Protein AF-A0A519P7L5-F1 (afdb_monomer_lite)

Sequence (164 aa):
YRPPYDWDAMLAALVARGDTVEGRKWRRRLVREIDGAEGLVSVQPGESGRVSVCVETTELKALPGVLARVRRVFDLSADPEAIARDLSADPLLKPLLAARPGIRLPGDWIDEGAEPPNDRLEDDRLSTRAEGWRPWRAYGALHLAVAGIAAADVMERDDAKNAA

Secondary structure (DSSP, 8-state):
-PSP--HHHHHHHHHHTT-EEETTEEEEEE-HHHHSS-EEEEEEE-STT-EEEEEEES-GGGHHHHHHHHHHHTTTT--HHHHHHHHTTSTTHHHHHHH-TT---------BTBPPP----SSHHHHHHHHTTTT-HHHHHHHHHHTT--HHHHHHHHHHHH--

Radius of gyration: 17.94 Å; chains: 1; bounding box: 47×29×46 Å

Foldseek 3Di:
DADDADQVQLVVVCVVVVFDDDPQKTKDFDDCVFQVWTWMWIWGDDPVLDIDIDTGTPDVVSVVLVVVLVCQQRVSVDDLVVLQVQCCVDVVCNVLCVVCSNDDDRGDNHDDPDDGPPPDDPDPVLNVVLVSSPPCSVVSVVSCVVVVNDPVNVVVVVVVVVVD

pLDDT: mean 87.06, std 14.7, range [47.47, 98.62]

Structure (mmCIF, N/CA/C/O backbone):
data_AF-A0A519P7L5-F1
#
_entry.id   AF-A0A519P7L5-F1
#
loop_
_atom_site.group_PDB
_atom_site.id
_atom_site.type_symbol
_atom_site.label_atom_id
_atom_site.label_alt_id
_atom_site.label_comp_id
_atom_site.label_asym_id
_atom_site.label_entity_id
_atom_site.label_seq_id
_atom_site.pdbx_PDB_ins_code
_atom_site.Cartn_x
_atom_site.Cartn_y
_atom_site.Cartn_z
_atom_site.occupancy
_atom_site.B_iso_or_equiv
_atom_site.auth_seq_id
_atom_site.auth_comp_id
_atom_site.auth_asym_id
_atom_site.auth_atom_id
_atom_site.pdbx_PDB_model_num
ATOM 1 N N . TYR A 1 1 ? -3.404 10.026 -2.753 1.00 95.75 1 TYR A N 1
ATOM 2 C CA . TYR A 1 1 ? -2.222 9.349 -3.320 1.00 95.75 1 TYR A CA 1
ATOM 3 C C . TYR A 1 1 ? -1.947 9.930 -4.698 1.00 95.75 1 TYR A C 1
ATOM 5 O O . TYR A 1 1 ? -2.837 10.547 -5.274 1.00 95.75 1 TYR A O 1
ATOM 13 N N . ARG A 1 2 ? -0.740 9.750 -5.238 1.00 96.38 2 ARG A N 1
ATOM 14 C CA . ARG A 1 2 ? -0.412 10.143 -6.619 1.00 96.38 2 ARG A CA 1
ATOM 15 C C . ARG A 1 2 ? -0.795 9.009 -7.575 1.00 96.38 2 ARG A C 1
ATOM 17 O O . ARG A 1 2 ? -0.319 7.904 -7.335 1.00 96.38 2 ARG A O 1
ATOM 24 N N . PRO A 1 3 ? -1.664 9.207 -8.580 1.00 95.19 3 PRO A N 1
ATOM 25 C CA . PRO A 1 3 ? -1.855 8.219 -9.641 1.00 95.19 3 PRO A CA 1
ATOM 26 C C . PRO A 1 3 ? -0.552 8.001 -10.441 1.00 95.19 3 PRO A C 1
ATOM 28 O O . PRO A 1 3 ? 0.270 8.913 -10.477 1.00 95.19 3 PRO A O 1
ATOM 31 N N . PRO A 1 4 ? -0.368 6.846 -11.107 1.00 96.25 4 PRO A N 1
ATOM 32 C CA . PRO A 1 4 ? -1.245 5.674 -11.094 1.00 96.25 4 PRO A CA 1
ATOM 33 C C . PRO A 1 4 ? -1.180 4.894 -9.766 1.00 96.25 4 PRO A C 1
ATOM 35 O O . PRO A 1 4 ? -0.229 5.005 -8.990 1.00 96.25 4 PRO A O 1
ATOM 38 N N . TYR A 1 5 ? -2.231 4.117 -9.492 1.00 97.62 5 TYR A N 1
ATOM 39 C CA . TYR A 1 5 ? -2.328 3.245 -8.318 1.00 97.62 5 TYR A CA 1
ATOM 40 C C . TYR A 1 5 ? -3.059 1.955 -8.700 1.00 97.62 5 TYR A C 1
ATOM 42 O O . TYR A 1 5 ? -4.212 1.992 -9.133 1.00 97.62 5 TYR A O 1
ATOM 50 N N . ASP A 1 6 ? -2.386 0.826 -8.529 1.00 97.06 6 ASP A N 1
ATOM 51 C CA . ASP A 1 6 ? -2.871 -0.513 -8.840 1.00 97.06 6 ASP A CA 1
ATOM 52 C C . ASP A 1 6 ? -3.609 -1.090 -7.628 1.00 97.06 6 ASP A C 1
ATOM 54 O O . ASP A 1 6 ? -3.063 -1.803 -6.784 1.00 97.06 6 ASP A O 1
ATOM 58 N N . TRP A 1 7 ? -4.873 -0.689 -7.505 1.00 97.12 7 TRP A N 1
ATOM 59 C CA . TRP A 1 7 ? -5.726 -1.082 -6.387 1.00 97.12 7 TRP A CA 1
ATOM 60 C C . TRP A 1 7 ? -5.989 -2.584 -6.339 1.00 97.12 7 TRP A C 1
ATOM 62 O O . TRP A 1 7 ? -6.114 -3.128 -5.246 1.00 97.12 7 TRP A O 1
ATOM 72 N N . ASP A 1 8 ? -6.079 -3.243 -7.492 1.00 96.31 8 ASP A N 1
ATOM 73 C CA . ASP A 1 8 ? -6.346 -4.678 -7.542 1.00 96.31 8 ASP A CA 1
ATOM 74 C C . ASP A 1 8 ? -5.134 -5.465 -7.036 1.00 96.31 8 ASP A C 1
ATOM 76 O O . ASP A 1 8 ? -5.304 -6.371 -6.222 1.00 96.31 8 ASP A O 1
ATOM 80 N N . ALA A 1 9 ? -3.910 -5.063 -7.408 1.00 96.19 9 ALA A N 1
ATOM 81 C CA . ALA A 1 9 ? -2.693 -5.651 -6.847 1.00 96.19 9 ALA A CA 1
ATOM 82 C C . ALA A 1 9 ? -2.576 -5.422 -5.331 1.00 96.19 9 ALA A C 1
ATOM 84 O O . ALA A 1 9 ? -2.291 -6.364 -4.594 1.00 96.19 9 ALA A O 1
ATOM 85 N N . MET A 1 10 ? -2.838 -4.197 -4.855 1.00 97.69 10 MET A N 1
ATOM 86 C CA . MET A 1 10 ? -2.809 -3.886 -3.421 1.00 97.69 10 MET A CA 1
ATOM 87 C C . MET A 1 10 ? -3.809 -4.751 -2.645 1.00 97.69 10 MET A C 1
ATOM 89 O O . MET A 1 10 ? -3.436 -5.424 -1.690 1.00 97.69 10 MET A O 1
ATOM 93 N N . LEU A 1 11 ? -5.077 -4.784 -3.065 1.00 97.62 11 LEU A N 1
ATOM 94 C CA . LEU A 1 11 ? -6.106 -5.562 -2.373 1.00 97.62 11 LEU A CA 1
ATOM 95 C C . LEU A 1 11 ? -5.825 -7.069 -2.427 1.00 97.62 11 LEU A C 1
ATOM 97 O O . LEU A 1 11 ? -6.020 -7.744 -1.419 1.00 97.62 11 LEU A O 1
ATOM 101 N N . ALA A 1 12 ? -5.324 -7.591 -3.552 1.00 95.81 12 ALA A N 1
ATOM 102 C CA . ALA A 1 12 ? -4.929 -8.994 -3.664 1.00 95.81 12 ALA A CA 1
ATOM 103 C C . ALA A 1 12 ? -3.800 -9.353 -2.684 1.00 95.81 12 ALA A C 1
ATOM 105 O O . ALA A 1 12 ? -3.863 -10.395 -2.033 1.00 95.81 12 ALA A O 1
ATOM 106 N N . ALA A 1 13 ? -2.804 -8.478 -2.526 1.00 94.81 13 ALA A N 1
ATOM 107 C CA . ALA A 1 13 ? -1.721 -8.689 -1.572 1.00 94.81 13 ALA A CA 1
ATOM 108 C C . ALA A 1 13 ? -2.207 -8.628 -0.112 1.00 94.81 13 ALA A C 1
ATOM 110 O O . ALA A 1 13 ? -1.801 -9.452 0.706 1.00 94.81 13 ALA A O 1
ATOM 111 N N . LEU A 1 14 ? -3.127 -7.711 0.213 1.00 96.19 14 LEU A N 1
ATOM 112 C CA . LEU A 1 14 ? -3.750 -7.641 1.541 1.00 96.19 14 LEU A CA 1
ATOM 113 C C . LEU A 1 14 ? -4.563 -8.913 1.847 1.00 96.19 14 LEU A C 1
ATOM 115 O O . LEU A 1 14 ? -4.443 -9.466 2.939 1.00 96.19 14 LEU A O 1
ATOM 119 N N . VAL A 1 15 ? -5.323 -9.434 0.875 1.00 96.81 15 VAL A N 1
ATOM 120 C CA . VAL A 1 15 ? -6.029 -10.724 1.005 1.00 96.81 15 VAL A CA 1
ATOM 121 C C . VAL A 1 15 ? -5.045 -11.871 1.232 1.00 96.81 15 VAL A C 1
ATOM 123 O O . VAL A 1 15 ? -5.258 -12.682 2.129 1.00 96.81 15 VAL A O 1
ATOM 126 N N . ALA A 1 16 ? -3.951 -11.929 0.467 1.00 93.94 16 ALA A N 1
ATOM 127 C CA . ALA A 1 16 ? -2.923 -12.958 0.628 1.00 93.94 16 ALA A CA 1
ATOM 128 C C . ALA A 1 16 ? -2.242 -12.909 2.010 1.00 93.94 16 ALA A C 1
ATOM 130 O O . ALA A 1 16 ? -1.861 -13.949 2.540 1.00 93.94 16 ALA A O 1
ATOM 131 N N . ARG A 1 17 ? -2.146 -11.719 2.622 1.00 92.38 17 ARG A N 1
ATOM 132 C CA . ARG A 1 17 ? -1.668 -11.519 4.001 1.00 92.38 17 ARG A CA 1
ATOM 133 C C . ARG A 1 17 ? -2.693 -11.925 5.075 1.00 92.38 17 ARG A C 1
ATOM 135 O O . ARG A 1 17 ? -2.349 -11.987 6.251 1.00 92.38 17 ARG A O 1
ATOM 142 N N . GLY A 1 18 ? -3.939 -12.212 4.692 1.00 94.06 18 GLY A N 1
ATOM 143 C CA . GLY A 1 18 ? -5.026 -12.589 5.601 1.00 94.06 18 GLY A CA 1
ATOM 144 C C . GLY A 1 18 ? -5.907 -11.425 6.061 1.00 94.06 18 GLY A C 1
ATOM 145 O O . GLY A 1 18 ? -6.710 -11.594 6.980 1.00 94.06 18 GLY A O 1
ATOM 146 N N . ASP A 1 19 ? -5.788 -10.246 5.444 1.00 95.19 19 ASP A N 1
ATOM 147 C CA . ASP A 1 19 ? -6.684 -9.132 5.746 1.00 95.19 19 ASP A CA 1
ATOM 148 C C . ASP A 1 19 ? -8.106 -9.375 5.206 1.00 95.19 19 ASP A C 1
ATOM 150 O O . ASP A 1 19 ? -8.326 -10.032 4.187 1.00 95.19 19 ASP A O 1
ATOM 154 N N . THR A 1 20 ? -9.101 -8.777 5.868 1.00 96.56 20 THR A N 1
ATOM 155 C CA . THR A 1 20 ? -10.504 -8.860 5.442 1.00 96.56 20 THR A CA 1
ATOM 156 C C . THR A 1 20 ? -10.798 -7.851 4.332 1.00 96.56 20 THR A C 1
ATOM 158 O O . THR A 1 20 ? -10.828 -6.641 4.574 1.00 96.56 20 THR A O 1
ATOM 161 N N . VAL A 1 21 ? -11.078 -8.345 3.124 1.00 97.62 21 VAL A N 1
ATOM 162 C CA . VAL A 1 21 ? -11.504 -7.533 1.975 1.00 97.62 21 VAL A CA 1
ATOM 163 C C . VAL A 1 21 ? -12.817 -8.075 1.413 1.00 97.62 21 VAL A C 1
ATOM 165 O O . VAL A 1 21 ? -12.901 -9.227 1.003 1.00 97.62 21 VAL A O 1
ATOM 168 N N . GLU A 1 22 ? -13.842 -7.226 1.360 1.00 95.12 22 GLU A N 1
ATOM 169 C CA . GLU A 1 22 ? -15.129 -7.526 0.725 1.00 95.12 22 GLU A CA 1
ATOM 170 C C . GLU A 1 22 ? -15.295 -6.638 -0.513 1.00 95.12 22 GLU A C 1
ATOM 172 O O . GLU A 1 22 ? -15.388 -5.409 -0.411 1.00 95.12 22 GLU A O 1
ATOM 177 N N . GLY A 1 23 ? -15.306 -7.238 -1.705 1.00 94.62 23 GLY A N 1
ATOM 178 C CA . GLY A 1 23 ? -15.273 -6.482 -2.957 1.00 94.62 23 GLY A CA 1
ATOM 179 C C . GLY A 1 23 ? -13.997 -5.640 -3.050 1.00 94.62 23 GLY A C 1
ATOM 180 O O . GLY A 1 23 ? -12.903 -6.184 -3.138 1.00 94.62 23 GLY A O 1
ATOM 181 N N . ARG A 1 24 ? -14.128 -4.308 -3.008 1.00 96.38 24 ARG A N 1
ATOM 182 C CA . ARG A 1 24 ? -12.990 -3.364 -2.994 1.00 96.38 24 ARG A CA 1
ATOM 183 C C . ARG A 1 24 ? -12.835 -2.616 -1.668 1.00 96.38 24 ARG A C 1
ATOM 185 O O . ARG A 1 24 ? -12.226 -1.548 -1.629 1.00 96.38 24 ARG A O 1
ATOM 192 N N . LYS A 1 25 ? -13.415 -3.153 -0.592 1.00 97.94 25 LYS A N 1
ATOM 193 C CA . LYS A 1 25 ? -13.406 -2.548 0.738 1.00 97.94 25 LYS A CA 1
ATOM 194 C C . LYS A 1 25 ? -12.609 -3.417 1.702 1.00 97.94 25 LYS A C 1
ATOM 196 O O . LYS A 1 25 ? -13.062 -4.484 2.107 1.00 97.94 25 LYS A O 1
ATOM 201 N N . TRP A 1 26 ? -11.436 -2.930 2.082 1.00 98.44 26 TRP A N 1
ATOM 202 C CA . TRP A 1 26 ? -10.626 -3.497 3.155 1.00 98.44 26 TRP A CA 1
ATOM 203 C C . TRP A 1 26 ? -11.171 -3.043 4.509 1.00 98.44 26 TRP A C 1
ATOM 205 O O . TRP A 1 26 ? -11.632 -1.903 4.642 1.00 98.44 26 TRP A O 1
ATOM 215 N N . ARG A 1 27 ? -11.137 -3.921 5.512 1.00 97.62 27 ARG A N 1
ATOM 216 C CA . ARG A 1 27 ? -11.625 -3.637 6.865 1.00 97.62 27 ARG A CA 1
ATOM 217 C C . ARG A 1 27 ? -10.665 -4.161 7.918 1.00 97.62 27 ARG A C 1
ATOM 219 O O . ARG A 1 27 ? -10.089 -5.234 7.770 1.00 97.62 27 ARG A O 1
ATOM 226 N N . ARG A 1 28 ? -10.579 -3.432 9.027 1.00 96.06 28 ARG A N 1
ATOM 227 C CA . ARG A 1 28 ? -9.821 -3.843 10.206 1.00 96.06 28 ARG A CA 1
ATOM 228 C C . ARG A 1 28 ? -10.485 -3.346 11.480 1.00 96.06 28 ARG A C 1
ATOM 230 O O . ARG A 1 28 ? -10.931 -2.202 11.552 1.00 96.06 28 ARG A O 1
ATOM 237 N N . ARG A 1 29 ? -10.523 -4.206 12.496 1.00 96.06 29 ARG A N 1
ATOM 238 C CA . ARG A 1 29 ? -10.953 -3.837 13.847 1.00 96.06 29 ARG A CA 1
ATOM 239 C C . ARG A 1 29 ? -9.860 -3.022 14.535 1.00 96.06 29 ARG A C 1
ATOM 241 O O . ARG A 1 29 ? -8.702 -3.428 14.508 1.00 96.06 29 ARG A O 1
ATOM 248 N N . LEU A 1 30 ? -10.239 -1.909 15.152 1.00 95.38 30 LEU A N 1
ATOM 249 C CA . LEU A 1 30 ? -9.351 -1.129 16.009 1.00 95.38 30 LEU A CA 1
ATOM 250 C C . LEU A 1 30 ? -9.295 -1.762 17.402 1.00 95.38 30 LEU A C 1
ATOM 252 O O . LEU A 1 30 ? -10.328 -2.173 17.939 1.00 95.38 30 LEU A O 1
ATOM 256 N N . VAL A 1 31 ? -8.094 -1.843 17.962 1.00 93.00 31 VAL A N 1
ATOM 257 C CA . VAL A 1 31 ? -7.802 -2.456 19.263 1.00 93.00 31 VAL A CA 1
ATOM 258 C C . VAL A 1 31 ? -7.275 -1.378 20.198 1.00 93.00 31 VAL A C 1
ATOM 260 O O . VAL A 1 31 ? -6.338 -0.674 19.838 1.00 93.00 31 VAL A O 1
ATOM 263 N N . ARG A 1 32 ? -7.838 -1.241 21.404 1.00 92.00 32 ARG A N 1
ATOM 264 C CA . ARG A 1 32 ? -7.538 -0.120 22.312 1.00 92.00 32 ARG A CA 1
ATOM 265 C C . ARG A 1 32 ? -6.052 0.027 22.619 1.00 92.00 32 ARG A C 1
ATOM 267 O O . ARG A 1 32 ? -5.549 1.145 22.635 1.00 92.00 32 ARG A O 1
ATOM 274 N N . GLU A 1 33 ? -5.368 -1.085 22.841 1.00 90.25 33 GLU A N 1
ATOM 275 C CA . GLU A 1 33 ? -3.958 -1.141 23.224 1.00 90.25 33 GLU A CA 1
ATOM 276 C C . GLU A 1 33 ? -3.024 -0.678 22.097 1.00 90.25 33 GLU A C 1
ATOM 278 O O . GLU A 1 33 ? -1.945 -0.168 22.376 1.00 90.25 33 GLU A O 1
ATOM 283 N N . ILE A 1 34 ? -3.450 -0.824 20.838 1.00 88.44 34 ILE A N 1
ATOM 284 C CA . ILE A 1 34 ? -2.661 -0.484 19.643 1.00 88.44 34 ILE A CA 1
ATOM 285 C C . ILE A 1 34 ? -3.113 0.869 19.081 1.00 88.44 34 ILE A C 1
ATOM 287 O O . ILE A 1 34 ? -2.329 1.759 18.760 1.00 88.44 34 ILE A O 1
ATOM 291 N N . ASP A 1 35 ? -4.421 1.050 18.945 1.00 91.81 35 ASP A N 1
ATOM 292 C CA . ASP A 1 35 ? -5.027 2.163 18.231 1.00 91.81 35 ASP A CA 1
ATOM 293 C C . ASP A 1 35 ? -5.457 3.309 19.148 1.00 91.81 35 ASP A C 1
ATOM 295 O O . ASP A 1 35 ? -5.838 4.370 18.656 1.00 91.81 35 ASP A O 1
ATOM 299 N N . GLY A 1 36 ? -5.411 3.118 20.471 1.00 90.62 36 GLY A N 1
ATOM 300 C CA . GLY A 1 36 ? -5.944 4.072 21.445 1.00 90.62 36 GLY A CA 1
ATOM 301 C C . GLY A 1 36 ? -7.476 4.156 21.437 1.00 90.62 36 GLY A C 1
ATOM 302 O O . GLY A 1 36 ? -8.049 5.018 22.106 1.00 90.62 36 GLY A O 1
ATOM 303 N N . ALA A 1 37 ? -8.138 3.279 20.676 1.00 93.50 37 ALA A N 1
ATOM 304 C CA . ALA A 1 37 ? -9.580 3.217 20.506 1.00 93.50 37 ALA A CA 1
ATOM 305 C C . ALA A 1 37 ? -10.036 1.807 20.115 1.00 93.50 37 ALA A C 1
ATOM 307 O O . ALA A 1 37 ? -9.286 1.036 19.522 1.00 93.50 37 ALA A O 1
ATOM 308 N N . GLU A 1 38 ? -11.301 1.509 20.392 1.00 96.12 38 GLU A N 1
ATOM 309 C CA . GLU A 1 38 ? -12.000 0.361 19.817 1.00 96.12 38 GLU A CA 1
ATOM 310 C C . GLU A 1 38 ? -12.925 0.850 18.714 1.00 96.12 38 GLU A C 1
ATOM 312 O O . GLU A 1 38 ? -13.476 1.952 18.789 1.00 96.12 38 GLU A O 1
ATOM 317 N N . GLY A 1 39 ? -13.100 0.030 17.685 1.00 95.69 39 GLY A N 1
ATOM 318 C CA . GLY A 1 39 ? -13.883 0.441 16.536 1.00 95.69 39 GLY A CA 1
ATOM 319 C C . GLY A 1 39 ? -13.599 -0.369 15.289 1.00 95.69 39 GLY A C 1
ATOM 320 O O . GLY A 1 39 ? -13.028 -1.461 15.339 1.00 95.69 39 GLY A O 1
ATOM 321 N N . LEU A 1 40 ? -13.988 0.195 14.155 1.00 97.19 40 LEU A N 1
ATOM 322 C CA . LEU A 1 40 ? -13.762 -0.375 12.837 1.00 97.19 40 LEU A CA 1
ATOM 323 C C . LEU A 1 40 ? -13.217 0.710 11.915 1.00 97.19 40 LEU A C 1
ATOM 325 O O . LEU A 1 40 ? -13.752 1.814 11.850 1.00 97.19 40 LEU A O 1
ATOM 329 N N . VAL A 1 41 ? -12.161 0.389 11.177 1.00 98.00 41 VAL A N 1
ATOM 330 C CA . VAL A 1 41 ? -11.716 1.186 10.036 1.00 98.00 41 VAL A CA 1
ATOM 331 C C . VAL A 1 41 ? -12.004 0.419 8.758 1.00 98.00 41 VAL A C 1
ATOM 333 O O . VAL A 1 41 ? -11.832 -0.800 8.682 1.00 98.00 41 VAL A O 1
ATOM 336 N N . SER A 1 42 ? -12.438 1.142 7.735 1.00 98.38 42 SER A N 1
ATOM 337 C CA . SER A 1 42 ? -12.567 0.604 6.394 1.00 98.38 42 SER A CA 1
ATOM 338 C C . SER A 1 42 ? -11.998 1.550 5.353 1.00 98.38 42 SER A C 1
ATOM 340 O O . SER A 1 42 ? -12.078 2.771 5.493 1.00 98.38 42 SER A O 1
ATOM 342 N N . VAL A 1 43 ? -11.399 0.964 4.320 1.00 98.62 43 VAL A N 1
ATOM 343 C CA . VAL A 1 43 ? -10.685 1.679 3.265 1.00 98.62 43 VAL A CA 1
ATOM 344 C C . VAL A 1 43 ? -11.111 1.127 1.915 1.00 98.62 43 VAL A C 1
ATOM 346 O O . VAL A 1 43 ? -11.171 -0.087 1.722 1.00 98.62 43 VAL A O 1
ATOM 349 N N . GLN A 1 44 ? -11.409 2.021 0.979 1.00 98.19 44 GLN A N 1
ATOM 350 C CA . GLN A 1 44 ? -11.753 1.673 -0.395 1.00 98.19 44 GLN A CA 1
ATOM 351 C C . GLN A 1 44 ? -11.250 2.752 -1.368 1.00 98.19 44 GLN A C 1
ATOM 353 O O . GLN A 1 44 ? -11.030 3.900 -0.955 1.00 98.19 44 GLN A O 1
ATOM 358 N N . PRO A 1 45 ? -11.088 2.430 -2.663 1.00 97.50 45 PRO A N 1
ATOM 359 C CA . PRO A 1 45 ? -10.788 3.431 -3.679 1.00 97.50 45 PRO A CA 1
ATOM 360 C C . PRO A 1 45 ? -11.829 4.554 -3.664 1.00 97.50 45 PRO A C 1
ATOM 362 O O . PRO A 1 45 ? -13.031 4.297 -3.584 1.00 97.50 45 PRO A O 1
ATOM 365 N N . GLY A 1 46 ? -11.358 5.798 -3.719 1.00 95.62 46 GLY A N 1
ATOM 366 C CA . GLY A 1 46 ? -12.203 6.969 -3.921 1.00 95.62 46 GLY A CA 1
ATOM 367 C C . GLY A 1 46 ? -12.166 7.437 -5.374 1.00 95.62 46 GLY A C 1
ATOM 368 O O . GLY A 1 46 ? -11.848 6.680 -6.290 1.00 95.62 46 GLY A O 1
ATOM 369 N N . GLU A 1 47 ? -12.458 8.722 -5.570 1.00 93.75 47 GLU A N 1
ATOM 370 C CA . GLU A 1 47 ? -12.184 9.418 -6.831 1.00 93.75 47 GLU A CA 1
ATOM 371 C C . GLU A 1 47 ? -10.687 9.365 -7.192 1.00 93.75 47 GLU A C 1
ATOM 373 O O . GLU A 1 47 ? -9.837 9.037 -6.363 1.00 93.75 47 GLU A O 1
ATOM 378 N N . SER A 1 48 ? -10.341 9.736 -8.428 1.00 89.62 48 SER A N 1
ATOM 379 C CA . SER A 1 48 ? -8.949 9.730 -8.894 1.00 89.62 48 SER A CA 1
ATOM 380 C C . SER A 1 48 ? -8.006 10.468 -7.929 1.00 89.62 48 SER A C 1
ATOM 382 O O . SER A 1 48 ? -8.245 11.613 -7.545 1.00 89.62 48 SER A O 1
ATOM 384 N N . GLY A 1 49 ? -6.935 9.788 -7.505 1.00 94.44 49 GLY A N 1
ATOM 385 C CA . GLY A 1 49 ? -5.951 10.308 -6.547 1.00 94.44 49 GLY A CA 1
ATOM 386 C C . GLY A 1 49 ? -6.417 10.344 -5.084 1.00 94.44 49 GLY A C 1
ATOM 387 O O . GLY A 1 49 ? -5.666 10.789 -4.208 1.00 94.44 49 GLY A O 1
ATOM 388 N N . ARG A 1 50 ? -7.626 9.862 -4.775 1.00 96.19 50 ARG A N 1
ATOM 389 C CA . ARG A 1 50 ? -8.225 9.894 -3.435 1.00 96.19 50 ARG A CA 1
ATOM 390 C C . ARG A 1 50 ? -8.557 8.494 -2.930 1.00 96.19 50 ARG A C 1
ATOM 392 O O . ARG A 1 50 ? -8.930 7.598 -3.677 1.00 96.19 50 ARG A O 1
ATOM 399 N N . VAL A 1 51 ? -8.448 8.329 -1.618 1.00 97.50 51 VAL A N 1
ATOM 400 C CA . VAL A 1 51 ? -8.907 7.139 -0.897 1.00 97.50 51 VAL A CA 1
ATOM 401 C C . VAL A 1 51 ? -10.117 7.521 -0.052 1.00 97.50 51 VAL A C 1
ATOM 403 O O . VAL A 1 51 ? -10.150 8.618 0.507 1.00 97.50 51 VAL A O 1
ATOM 406 N N . SER A 1 52 ? -11.106 6.637 0.038 1.00 98.12 52 SER A N 1
ATOM 407 C CA . SER A 1 52 ? -12.213 6.785 0.978 1.00 98.12 52 SER A CA 1
ATOM 408 C C . SER A 1 52 ? -11.907 5.971 2.231 1.00 98.12 52 SER A C 1
ATOM 410 O O . SER A 1 52 ? -11.621 4.776 2.143 1.00 98.12 52 SER A O 1
ATOM 412 N N . VAL A 1 53 ? -11.933 6.635 3.387 1.00 98.31 53 VAL A N 1
ATOM 413 C CA . VAL A 1 53 ? -11.688 6.024 4.696 1.00 98.31 53 VAL A CA 1
ATOM 414 C C . VAL A 1 53 ? -12.885 6.317 5.585 1.00 98.31 53 VAL A C 1
ATOM 416 O O . VAL A 1 53 ? -13.258 7.475 5.760 1.00 98.31 53 VAL A O 1
ATOM 419 N N . CYS A 1 54 ? -13.476 5.273 6.153 1.00 98.06 54 CYS A N 1
ATOM 420 C CA . CYS A 1 54 ? -14.534 5.388 7.147 1.00 98.06 54 CYS A CA 1
ATOM 421 C C . CYS A 1 54 ? -14.030 4.787 8.459 1.00 98.06 54 CYS A C 1
ATOM 423 O O . CYS A 1 54 ? -13.527 3.662 8.464 1.00 98.06 54 CYS A O 1
ATOM 425 N N . VAL A 1 55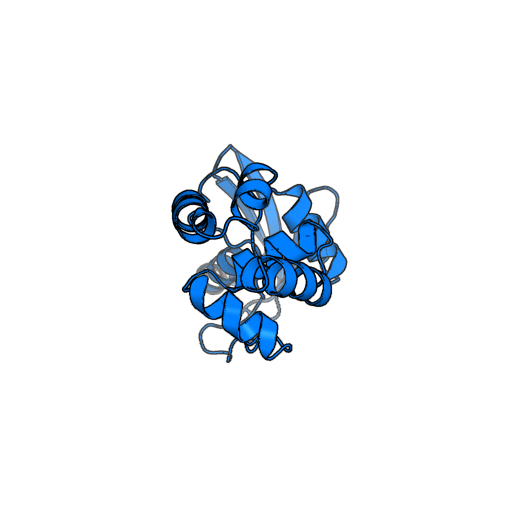 ? -14.127 5.559 9.542 1.00 98.00 55 VAL A N 1
ATOM 426 C CA . VAL A 1 55 ? -13.724 5.140 10.885 1.00 98.00 55 VAL A CA 1
ATOM 427 C C . VAL A 1 55 ? -14.926 5.249 11.807 1.00 98.00 55 VAL A C 1
ATOM 429 O O . VAL A 1 55 ? -15.470 6.333 12.006 1.00 98.00 55 VAL A O 1
ATOM 432 N N . GLU A 1 56 ? -15.310 4.121 12.380 1.00 97.31 56 GLU A N 1
ATOM 433 C CA . GLU A 1 56 ? -16.347 4.006 13.394 1.00 97.31 56 GLU A CA 1
ATOM 434 C C . GLU A 1 56 ? -15.644 3.852 14.740 1.00 97.31 56 GLU A C 1
ATOM 436 O O . GLU A 1 56 ? -15.017 2.827 15.001 1.00 97.31 56 GLU A O 1
ATOM 441 N N . THR A 1 57 ? -15.677 4.893 15.570 1.00 95.25 57 THR A N 1
ATOM 442 C CA . THR A 1 57 ? -15.008 4.925 16.876 1.00 95.25 57 THR A CA 1
ATOM 443 C C . THR A 1 57 ? -15.732 5.873 17.822 1.00 95.25 57 THR A C 1
ATOM 445 O O . THR A 1 57 ? -16.328 6.860 17.389 1.00 95.25 57 THR A O 1
ATOM 448 N N . THR A 1 58 ? -15.652 5.597 19.120 1.00 88.81 58 THR A N 1
ATOM 449 C CA . THR A 1 58 ? -16.106 6.515 20.174 1.00 88.81 58 THR A CA 1
ATOM 450 C C . THR A 1 58 ? -15.025 7.516 20.590 1.00 88.81 58 THR A C 1
ATOM 452 O O . THR A 1 58 ? -15.326 8.474 21.295 1.00 88.81 58 THR A O 1
ATOM 455 N N . GLU A 1 59 ? -13.781 7.334 20.133 1.00 94.06 59 GLU A N 1
ATOM 456 C CA . GLU A 1 59 ? -12.614 8.105 20.565 1.00 94.06 59 GLU A CA 1
ATOM 457 C C . GLU A 1 59 ? -11.945 8.831 19.390 1.00 94.06 59 GLU A C 1
ATOM 459 O O . GLU A 1 59 ? -11.010 8.337 18.756 1.00 94.06 59 GLU A O 1
ATOM 464 N N . LEU A 1 60 ? -12.402 10.055 19.107 1.00 94.38 60 LEU A N 1
ATOM 465 C CA . LEU A 1 60 ? -11.931 10.855 17.964 1.00 94.38 60 LEU A CA 1
ATOM 466 C C . LEU A 1 60 ? -10.444 11.235 18.044 1.00 94.38 60 LEU A C 1
ATOM 468 O O . LEU A 1 60 ? -9.803 11.441 17.013 1.00 94.38 60 LEU A O 1
ATOM 472 N N . LYS A 1 61 ? -9.869 11.277 19.251 1.00 95.00 61 LYS A N 1
ATOM 473 C CA . LYS A 1 61 ? -8.433 11.531 19.465 1.00 95.00 61 LYS A CA 1
ATOM 474 C C . LYS A 1 61 ? -7.524 10.482 18.808 1.00 95.00 61 LYS A C 1
ATOM 476 O O . LYS A 1 61 ? -6.366 10.783 18.544 1.00 95.00 61 LYS A O 1
ATOM 481 N N . ALA A 1 62 ? -8.038 9.285 18.513 1.00 93.12 62 ALA A N 1
ATOM 482 C CA . ALA A 1 62 ? -7.292 8.221 17.840 1.00 93.12 62 ALA A CA 1
ATOM 483 C C . ALA A 1 62 ? -7.198 8.405 16.312 1.00 93.12 62 ALA A C 1
ATOM 485 O O . ALA A 1 62 ? -6.349 7.787 15.666 1.00 93.12 62 ALA A O 1
ATOM 486 N N . LEU A 1 63 ? -8.041 9.261 15.713 1.00 95.12 63 LEU A N 1
ATOM 487 C CA . LEU A 1 63 ? -8.132 9.408 14.255 1.00 95.12 63 LEU A CA 1
ATOM 488 C C . LEU A 1 63 ? -6.796 9.736 13.567 1.00 95.12 63 LEU A C 1
ATOM 490 O O . LEU A 1 63 ? -6.522 9.118 12.536 1.00 95.12 63 LEU A O 1
ATOM 494 N N . PRO A 1 64 ? -5.935 10.638 14.082 1.00 94.81 64 PRO A N 1
ATOM 495 C CA . PRO A 1 64 ? -4.651 10.916 13.440 1.00 94.81 64 PRO A CA 1
ATOM 496 C C . PRO A 1 64 ? -3.761 9.671 13.315 1.00 94.81 64 PRO A C 1
ATOM 498 O O . PRO A 1 64 ? -3.201 9.434 12.244 1.00 94.81 64 PRO A O 1
ATOM 501 N N . GLY A 1 65 ? -3.690 8.844 14.366 1.00 93.88 65 GLY A N 1
ATOM 502 C CA . GLY A 1 65 ? -2.915 7.600 14.375 1.00 93.88 65 GLY A CA 1
ATOM 503 C C . GLY A 1 65 ? -3.480 6.559 13.410 1.00 93.88 65 GLY A C 1
ATOM 504 O O . GLY A 1 65 ? -2.749 6.023 12.578 1.00 93.88 65 GLY A O 1
ATOM 505 N N . VAL A 1 66 ? -4.802 6.358 13.430 1.00 95.31 66 VAL A N 1
ATOM 506 C CA . VAL A 1 66 ? -5.511 5.468 12.491 1.00 95.31 66 VAL A CA 1
ATOM 507 C C . VAL A 1 66 ? -5.246 5.883 11.040 1.00 95.31 66 VAL A C 1
ATOM 509 O O . VAL A 1 66 ? -4.881 5.052 10.210 1.00 95.31 66 VAL A O 1
ATOM 512 N N . LEU A 1 67 ? -5.357 7.175 10.717 1.00 95.75 67 LEU A N 1
ATOM 513 C CA . LEU A 1 67 ? -5.096 7.678 9.366 1.00 95.75 67 LEU A CA 1
ATOM 514 C C . LEU A 1 67 ? -3.616 7.582 8.969 1.00 95.75 67 LEU A C 1
ATOM 516 O O . LEU A 1 67 ? -3.317 7.417 7.786 1.00 95.75 67 LEU A O 1
ATOM 520 N N . ALA A 1 68 ? -2.680 7.699 9.912 1.00 94.94 68 ALA A N 1
ATOM 521 C CA . ALA A 1 68 ? -1.262 7.468 9.646 1.00 94.94 68 ALA A CA 1
ATOM 522 C C . ALA A 1 68 ? -0.995 5.995 9.292 1.00 94.94 68 ALA A C 1
ATOM 524 O O . ALA A 1 68 ? -0.328 5.723 8.294 1.00 94.94 68 ALA A O 1
ATOM 525 N N . ARG A 1 69 ? -1.586 5.046 10.030 1.00 95.19 69 ARG A N 1
ATOM 526 C CA . ARG A 1 69 ? -1.484 3.609 9.721 1.00 95.19 69 ARG A CA 1
ATOM 527 C C . ARG A 1 69 ? -2.144 3.258 8.388 1.00 95.19 69 ARG A C 1
ATOM 529 O O . ARG A 1 69 ? -1.533 2.556 7.594 1.00 95.19 69 ARG A O 1
ATOM 536 N N . VAL A 1 70 ? -3.308 3.832 8.062 1.00 96.94 70 VAL A N 1
ATOM 537 C CA . VAL A 1 70 ? -3.918 3.682 6.723 1.00 96.94 70 VAL A CA 1
ATOM 538 C C . VAL A 1 70 ? -2.973 4.170 5.620 1.00 96.94 70 VAL A C 1
ATOM 540 O O . VAL A 1 70 ? -2.805 3.490 4.611 1.00 96.94 70 VAL A O 1
ATOM 543 N N . ARG A 1 71 ? -2.314 5.323 5.797 1.00 96.50 71 ARG A N 1
ATOM 544 C CA . ARG A 1 71 ? -1.339 5.816 4.808 1.00 96.50 71 ARG A CA 1
ATOM 545 C C . ARG A 1 71 ? -0.174 4.855 4.597 1.00 96.50 71 ARG A C 1
ATOM 547 O O . ARG A 1 71 ? 0.267 4.744 3.458 1.00 96.50 71 ARG A O 1
ATOM 554 N N . ARG A 1 72 ? 0.295 4.188 5.656 1.00 95.12 72 ARG A N 1
ATOM 555 C CA . ARG A 1 72 ? 1.371 3.187 5.593 1.00 95.12 72 ARG A CA 1
ATOM 556 C C . ARG A 1 72 ? 0.904 1.899 4.925 1.00 95.12 72 ARG A C 1
ATOM 558 O O . ARG A 1 72 ? 1.516 1.491 3.949 1.00 95.12 72 ARG A O 1
ATOM 565 N N . VAL A 1 73 ? -0.210 1.317 5.380 1.00 96.75 73 VAL A N 1
ATOM 566 C CA . VAL A 1 73 ? -0.744 0.060 4.823 1.00 96.75 73 VAL A CA 1
ATOM 567 C C . VAL A 1 73 ? -0.960 0.154 3.318 1.00 96.75 73 VAL A C 1
ATOM 569 O O . VAL A 1 73 ? -0.596 -0.756 2.584 1.00 96.75 73 VAL A O 1
ATOM 572 N N . PHE A 1 74 ? -1.511 1.273 2.855 1.00 97.75 74 PHE A N 1
ATOM 573 C CA . PHE A 1 74 ? -1.803 1.483 1.440 1.00 97.75 74 PHE A CA 1
ATOM 574 C C . PHE A 1 74 ? -0.695 2.244 0.694 1.00 97.75 74 PHE A C 1
ATOM 576 O O . PHE A 1 74 ? -0.919 2.646 -0.446 1.00 97.75 74 PHE A O 1
ATOM 583 N N . ASP A 1 75 ? 0.455 2.506 1.319 1.00 97.00 75 ASP A N 1
ATOM 584 C CA . ASP A 1 75 ? 1.578 3.268 0.751 1.00 97.00 75 ASP A CA 1
ATOM 585 C C . ASP A 1 75 ? 1.141 4.497 -0.077 1.00 97.00 75 ASP A C 1
ATOM 587 O O . ASP A 1 75 ? 1.455 4.707 -1.258 1.00 97.00 75 ASP A O 1
ATOM 591 N N . LEU A 1 76 ? 0.303 5.317 0.563 1.00 97.12 76 LEU A N 1
ATOM 592 C CA . LEU A 1 76 ? -0.369 6.450 -0.080 1.00 97.12 76 LEU A CA 1
ATOM 593 C C . LEU A 1 76 ? 0.568 7.637 -0.329 1.00 97.12 76 LEU A C 1
ATOM 595 O O . LEU A 1 76 ? 0.188 8.565 -1.055 1.00 97.12 76 LEU A O 1
ATOM 599 N N . SER A 1 77 ? 1.747 7.609 0.293 1.00 94.69 77 SER A N 1
ATOM 600 C CA . SER A 1 77 ? 2.778 8.644 0.215 1.00 94.69 77 SER A CA 1
ATOM 601 C C . SER A 1 77 ? 3.787 8.398 -0.905 1.00 94.69 77 SER A C 1
ATOM 603 O O . SER A 1 77 ? 4.486 9.340 -1.271 1.00 94.69 77 SER A O 1
ATOM 605 N N . ALA A 1 78 ? 3.853 7.183 -1.466 1.00 95.50 78 ALA A N 1
ATOM 606 C CA . ALA A 1 78 ? 4.797 6.873 -2.530 1.00 95.50 78 ALA A CA 1
ATOM 607 C C . ALA A 1 78 ? 4.618 7.760 -3.771 1.00 95.50 78 ALA A C 1
ATOM 609 O O . ALA A 1 78 ? 3.493 8.066 -4.201 1.00 95.50 78 ALA A O 1
ATOM 610 N N . ASP A 1 79 ? 5.767 8.132 -4.339 1.00 96.44 79 ASP A N 1
ATOM 611 C CA . ASP A 1 79 ? 5.910 8.899 -5.568 1.00 96.44 79 ASP A CA 1
ATOM 612 C C . ASP A 1 79 ? 6.275 7.955 -6.729 1.00 96.44 79 ASP A C 1
ATOM 614 O O . ASP A 1 79 ? 7.450 7.609 -6.893 1.00 96.44 79 ASP A O 1
ATOM 618 N N . PRO A 1 80 ? 5.284 7.507 -7.527 1.00 95.31 80 PRO A N 1
ATOM 619 C CA . PRO A 1 80 ? 5.521 6.535 -8.591 1.00 95.31 80 PRO A CA 1
ATOM 620 C C . PRO A 1 80 ? 6.441 7.082 -9.690 1.00 95.31 80 PRO A C 1
ATOM 622 O O . PRO A 1 80 ? 7.140 6.304 -10.332 1.00 95.31 80 PRO A O 1
ATOM 625 N N . GLU A 1 81 ? 6.496 8.403 -9.894 1.00 95.69 81 GLU A N 1
ATOM 626 C CA . GLU A 1 81 ? 7.381 9.013 -10.892 1.00 95.69 81 GLU A CA 1
ATOM 627 C C . GLU A 1 81 ? 8.841 8.963 -10.440 1.00 95.69 81 GLU A C 1
ATOM 629 O O . GLU A 1 81 ? 9.726 8.653 -11.239 1.00 95.69 81 GLU A O 1
ATOM 634 N N . ALA A 1 82 ? 9.103 9.229 -9.156 1.00 96.44 82 ALA A N 1
ATOM 635 C CA . ALA A 1 82 ? 10.446 9.111 -8.593 1.00 96.44 82 ALA A CA 1
ATOM 636 C C . ALA A 1 82 ? 10.944 7.661 -8.603 1.00 96.44 82 ALA A C 1
ATOM 638 O O . ALA A 1 82 ? 12.049 7.403 -9.075 1.00 96.44 82 ALA A O 1
ATOM 639 N N . ILE A 1 83 ? 10.097 6.721 -8.175 1.00 96.00 83 ILE A N 1
ATOM 640 C CA . ILE A 1 83 ? 10.405 5.286 -8.196 1.00 96.00 83 ILE A CA 1
ATO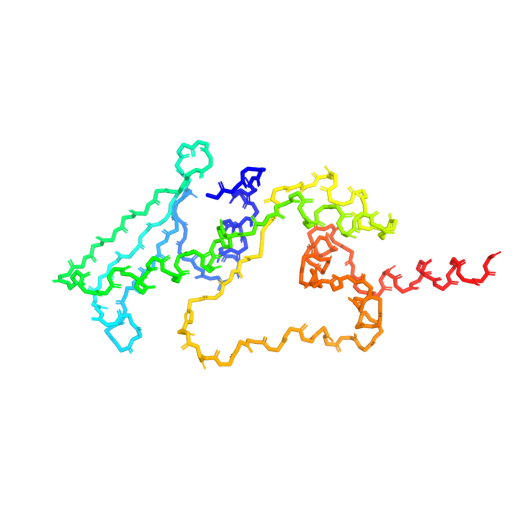M 641 C C . ILE A 1 83 ? 10.729 4.832 -9.622 1.00 96.00 83 ILE A C 1
ATOM 643 O O . ILE A 1 83 ? 11.760 4.199 -9.852 1.00 96.00 83 ILE A O 1
ATOM 647 N N . ALA A 1 84 ? 9.879 5.184 -10.593 1.00 95.94 84 ALA A N 1
ATOM 648 C CA . ALA A 1 84 ? 10.080 4.798 -11.983 1.00 95.94 84 ALA A CA 1
ATOM 649 C C . ALA A 1 84 ? 11.362 5.399 -12.569 1.00 95.94 84 ALA A C 1
ATOM 651 O O . ALA A 1 84 ? 12.105 4.687 -13.243 1.00 95.94 84 ALA A O 1
ATOM 652 N N . ARG A 1 85 ? 11.640 6.683 -12.314 1.00 95.56 85 ARG A N 1
ATOM 653 C CA . ARG A 1 85 ? 12.853 7.362 -12.788 1.00 95.56 85 ARG A CA 1
ATOM 654 C C . ARG A 1 85 ? 14.118 6.660 -12.305 1.00 95.56 85 ARG A C 1
ATOM 656 O O . ARG A 1 85 ? 14.996 6.389 -13.120 1.00 95.56 85 ARG A O 1
ATOM 663 N N . ASP A 1 86 ? 14.188 6.355 -11.016 1.00 95.38 86 ASP A N 1
ATOM 664 C CA . ASP A 1 86 ? 15.413 5.851 -10.402 1.00 95.38 86 ASP A CA 1
ATOM 665 C C . ASP A 1 86 ? 15.619 4.362 -10.720 1.00 95.38 86 ASP A C 1
ATOM 667 O O . ASP A 1 86 ? 16.702 3.956 -11.141 1.00 95.38 86 ASP A O 1
ATOM 671 N N . LEU A 1 87 ? 14.566 3.541 -10.620 1.00 94.88 87 LEU A N 1
ATOM 672 C CA . LEU A 1 87 ? 14.664 2.104 -10.894 1.00 94.88 87 LEU A CA 1
ATOM 673 C C . LEU A 1 87 ? 14.788 1.768 -12.388 1.00 94.88 87 LEU A C 1
ATOM 675 O O . LEU A 1 87 ? 15.292 0.699 -12.728 1.00 94.88 87 LEU A O 1
ATOM 679 N N . SER A 1 88 ? 14.393 2.665 -13.299 1.00 95.00 88 SER A N 1
ATOM 680 C CA . SER A 1 88 ? 14.551 2.445 -14.750 1.00 95.00 88 SER A CA 1
ATOM 681 C C . SER A 1 88 ? 16.008 2.441 -15.225 1.00 95.00 88 SER A C 1
ATOM 683 O O . SER A 1 88 ? 16.260 2.095 -16.384 1.00 95.00 88 SER A O 1
ATOM 685 N N . ALA A 1 89 ? 16.965 2.823 -14.370 1.00 91.50 89 ALA A N 1
ATOM 686 C CA . ALA A 1 89 ? 18.389 2.644 -14.639 1.00 91.50 89 ALA A CA 1
ATOM 687 C C . ALA A 1 89 ? 18.777 1.156 -14.725 1.00 91.50 89 ALA A C 1
ATOM 689 O O . ALA A 1 89 ? 19.726 0.810 -15.428 1.00 91.50 89 ALA A O 1
ATOM 690 N N . ASP A 1 90 ? 18.023 0.276 -14.060 1.00 91.00 90 ASP A N 1
ATOM 691 C CA . ASP A 1 90 ? 18.178 -1.170 -14.157 1.00 91.00 90 ASP A CA 1
ATOM 692 C C . ASP A 1 90 ? 17.427 -1.703 -15.403 1.00 91.00 90 ASP A C 1
ATOM 694 O O . ASP A 1 90 ? 16.194 -1.615 -15.473 1.00 91.00 90 ASP A O 1
ATOM 698 N N . PRO A 1 91 ? 18.127 -2.296 -16.395 1.00 90.06 91 PRO A N 1
ATOM 699 C CA . PRO A 1 91 ? 17.497 -2.803 -17.616 1.00 90.06 91 PRO A CA 1
ATOM 700 C C . PRO A 1 91 ? 16.478 -3.927 -17.393 1.00 90.06 91 PRO A C 1
ATOM 702 O O . PRO A 1 91 ? 15.590 -4.095 -18.227 1.00 90.06 91 PRO A O 1
ATOM 705 N N . LEU A 1 92 ? 16.604 -4.695 -16.305 1.00 90.06 92 LEU A N 1
ATOM 706 C CA . LEU A 1 92 ? 15.651 -5.741 -15.939 1.00 90.06 92 LEU A CA 1
ATOM 707 C C . LEU A 1 92 ? 14.371 -5.129 -15.361 1.00 90.06 92 LEU A C 1
ATOM 709 O O . LEU A 1 92 ? 13.281 -5.577 -15.707 1.00 90.06 92 LEU A O 1
ATOM 713 N N . LEU A 1 93 ? 14.486 -4.089 -14.527 1.00 92.88 93 LEU A N 1
ATOM 714 C CA . LEU A 1 93 ? 13.329 -3.437 -13.902 1.00 92.88 93 LEU A CA 1
ATOM 715 C C 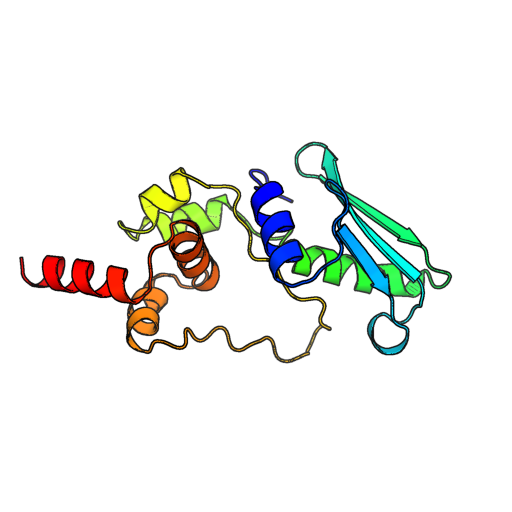. LEU A 1 93 ? 12.589 -2.493 -14.850 1.00 92.88 93 LEU A C 1
ATOM 717 O O . LEU A 1 93 ? 11.365 -2.406 -14.779 1.00 92.88 93 LEU A O 1
ATOM 721 N N . LYS A 1 94 ? 13.292 -1.813 -15.762 1.00 95.25 94 LYS A N 1
ATOM 722 C CA . LYS A 1 94 ? 12.699 -0.861 -16.717 1.00 95.25 94 LYS A CA 1
ATOM 723 C C . LYS A 1 94 ? 11.429 -1.378 -17.425 1.00 95.25 94 LYS A C 1
ATOM 725 O O . LYS A 1 94 ? 10.417 -0.674 -17.383 1.00 95.25 94 LYS A O 1
ATOM 730 N N . PRO A 1 95 ? 11.408 -2.572 -18.056 1.00 96.44 95 PRO A N 1
ATOM 731 C CA . PRO A 1 95 ? 10.186 -3.092 -18.673 1.00 96.44 95 PRO A CA 1
ATOM 732 C C . PRO A 1 95 ? 9.101 -3.467 -17.648 1.00 96.44 95 PRO A C 1
ATOM 734 O O . PRO A 1 95 ? 7.917 -3.318 -17.941 1.00 96.44 95 PRO A O 1
ATOM 737 N N . LEU A 1 96 ? 9.475 -3.907 -16.442 1.00 96.25 96 LEU A N 1
ATOM 738 C CA . LEU A 1 96 ? 8.524 -4.283 -15.385 1.00 96.25 96 LEU A CA 1
ATOM 739 C C . LEU A 1 96 ? 7.802 -3.065 -14.796 1.00 96.25 96 LEU A C 1
ATOM 741 O O . LEU A 1 96 ? 6.602 -3.124 -14.528 1.00 96.25 96 LEU A O 1
ATOM 745 N N . LEU A 1 97 ? 8.520 -1.951 -14.637 1.00 96.19 97 LEU A N 1
ATOM 746 C CA . LEU A 1 97 ? 7.961 -0.664 -14.216 1.00 96.19 97 LEU A CA 1
ATOM 747 C C . LEU A 1 97 ? 6.945 -0.152 -15.239 1.00 96.19 97 LEU A C 1
ATOM 749 O O . LEU A 1 97 ? 5.849 0.263 -14.868 1.00 96.19 97 LEU A O 1
ATOM 753 N N . ALA A 1 98 ? 7.281 -0.236 -16.531 1.00 96.00 98 ALA A N 1
ATOM 754 C CA . ALA A 1 98 ? 6.387 0.166 -17.613 1.00 96.00 98 ALA A CA 1
ATOM 755 C C . ALA A 1 98 ? 5.127 -0.712 -17.691 1.00 96.00 98 ALA A C 1
ATOM 757 O O . ALA A 1 98 ? 4.044 -0.205 -17.980 1.00 96.00 98 ALA A O 1
ATOM 758 N N . ALA A 1 99 ? 5.254 -2.012 -17.410 1.00 96.62 99 ALA A N 1
ATOM 759 C CA . ALA A 1 99 ? 4.125 -2.935 -17.418 1.00 96.62 99 ALA A CA 1
ATOM 760 C C . ALA A 1 99 ? 3.125 -2.653 -16.286 1.00 96.62 99 ALA A C 1
ATOM 762 O O . ALA A 1 99 ? 1.922 -2.834 -16.475 1.00 96.62 99 ALA A O 1
ATOM 763 N N . ARG A 1 100 ? 3.601 -2.229 -15.105 1.00 96.12 100 ARG A N 1
ATOM 764 C CA . ARG A 1 100 ? 2.754 -2.034 -13.916 1.00 96.12 100 ARG A CA 1
ATOM 765 C C . ARG A 1 100 ? 3.141 -0.788 -13.102 1.00 96.12 100 ARG A C 1
ATOM 767 O O . ARG A 1 100 ? 3.557 -0.911 -11.952 1.00 96.12 100 ARG A O 1
ATOM 774 N N . PRO A 1 101 ? 2.941 0.429 -13.637 1.00 96.00 101 PRO A N 1
ATOM 775 C CA . PRO A 1 101 ? 3.446 1.668 -13.029 1.00 96.00 101 PRO A CA 1
ATOM 776 C C . PRO A 1 101 ? 2.735 2.074 -11.727 1.00 96.00 101 PRO A C 1
ATOM 778 O O . PRO A 1 101 ? 3.185 2.981 -11.034 1.00 96.00 101 PRO A O 1
ATOM 781 N N . GLY A 1 102 ? 1.591 1.455 -11.413 1.00 96.38 102 GLY A N 1
ATOM 782 C CA . GLY A 1 102 ? 0.776 1.778 -10.240 1.00 96.38 102 GLY A CA 1
ATOM 783 C C . GLY A 1 102 ? 0.990 0.871 -9.029 1.00 96.38 102 GLY A C 1
ATOM 784 O O . GLY A 1 102 ? 0.320 1.091 -8.021 1.00 96.38 102 GLY A O 1
ATOM 785 N N . ILE A 1 103 ? 1.853 -0.145 -9.115 1.00 95.81 103 ILE A N 1
ATOM 786 C CA . ILE A 1 103 ? 2.111 -1.074 -8.006 1.00 95.81 103 ILE A CA 1
ATOM 787 C C . ILE A 1 103 ? 2.569 -0.313 -6.757 1.00 95.81 103 ILE A C 1
ATOM 789 O O . ILE A 1 103 ? 3.244 0.709 -6.855 1.00 95.81 103 ILE A O 1
ATOM 793 N N . ARG A 1 104 ? 2.190 -0.821 -5.580 1.00 97.06 104 ARG A N 1
ATOM 794 C CA . ARG A 1 104 ? 2.541 -0.273 -4.266 1.00 97.06 104 ARG A CA 1
ATOM 795 C C . ARG A 1 104 ? 2.925 -1.374 -3.301 1.00 97.06 104 ARG A C 1
ATOM 797 O O . ARG A 1 104 ? 2.446 -2.497 -3.440 1.00 97.06 104 ARG A O 1
ATOM 804 N N . LEU A 1 105 ? 3.723 -1.019 -2.300 1.00 94.94 105 LEU A N 1
ATOM 805 C CA . LEU A 1 105 ? 4.084 -1.911 -1.205 1.00 94.94 105 LEU A CA 1
ATOM 806 C C . LEU A 1 105 ? 2.951 -1.952 -0.169 1.00 94.94 105 LEU A C 1
ATOM 808 O O . LEU A 1 105 ? 2.603 -0.906 0.379 1.00 94.94 105 LEU A O 1
ATOM 812 N N . PRO A 1 106 ? 2.359 -3.120 0.126 1.00 94.19 106 PRO A N 1
ATOM 813 C CA . PRO A 1 106 ? 1.443 -3.254 1.251 1.00 94.19 106 PRO A CA 1
ATOM 814 C C . PRO A 1 106 ? 2.229 -3.092 2.556 1.00 94.19 106 PRO A C 1
ATOM 816 O O . PRO A 1 106 ? 2.970 -3.987 2.953 1.00 94.19 106 PRO A O 1
ATOM 819 N N . GLY A 1 107 ? 2.093 -1.941 3.210 1.00 92.62 107 GLY A N 1
ATOM 820 C CA . GLY A 1 107 ? 2.746 -1.681 4.492 1.00 92.62 107 GLY A CA 1
ATOM 821 C C . GLY A 1 107 ? 2.023 -2.349 5.661 1.00 92.62 107 GLY A C 1
ATOM 822 O O . GLY A 1 107 ? 0.893 -2.834 5.527 1.00 92.62 107 GLY A O 1
ATOM 823 N N . ASP A 1 108 ? 2.644 -2.330 6.835 1.00 90.06 108 ASP A N 1
ATOM 824 C CA . ASP A 1 108 ? 2.076 -2.929 8.042 1.00 90.06 108 ASP A CA 1
ATOM 825 C C . ASP A 1 108 ? 1.261 -1.948 8.890 1.00 90.06 108 ASP A C 1
ATOM 827 O O . ASP A 1 108 ? 1.438 -0.725 8.863 1.00 90.06 108 ASP A O 1
ATOM 831 N N . TRP A 1 109 ? 0.356 -2.513 9.691 1.00 91.88 109 TRP A N 1
ATOM 832 C CA . TRP A 1 109 ? -0.380 -1.791 10.725 1.00 91.88 109 TRP A CA 1
ATOM 833 C C . TRP A 1 109 ? 0.433 -1.776 12.027 1.00 91.88 109 TRP A C 1
ATOM 835 O O . TRP A 1 109 ? 0.132 -2.523 12.956 1.00 91.88 109 TRP A O 1
ATOM 845 N N . ILE A 1 110 ? 1.479 -0.949 12.074 1.00 80.06 110 ILE A N 1
ATOM 846 C CA . ILE A 1 110 ? 2.374 -0.801 13.236 1.00 80.06 110 ILE A CA 1
ATOM 847 C C . ILE A 1 110 ? 2.465 0.653 13.715 1.00 80.06 110 ILE A C 1
ATOM 849 O O . ILE A 1 110 ? 2.076 1.593 13.010 1.00 80.06 110 ILE A O 1
ATOM 853 N N . ASP A 1 111 ? 2.974 0.826 14.932 1.00 64.75 111 ASP A N 1
ATOM 854 C CA . ASP A 1 111 ? 3.195 2.125 15.562 1.00 64.75 111 ASP A CA 1
ATOM 855 C C . ASP A 1 111 ? 4.448 2.827 15.040 1.00 64.75 111 ASP A C 1
ATOM 857 O O . ASP A 1 111 ? 5.385 2.212 14.533 1.00 64.75 111 ASP A O 1
ATOM 861 N N . GLU A 1 112 ? 4.469 4.149 15.181 1.00 53.53 112 GLU A N 1
ATOM 862 C CA . GLU A 1 112 ? 5.662 4.945 14.919 1.00 53.53 112 GLU A CA 1
ATOM 863 C C . GLU A 1 112 ? 6.717 4.624 15.992 1.00 53.53 112 GLU A C 1
ATOM 865 O O . GLU A 1 112 ? 6.520 4.925 17.165 1.00 53.53 112 GLU A O 1
ATOM 870 N N . GLY A 1 113 ? 7.807 3.955 15.596 1.00 50.16 113 GLY A N 1
ATOM 871 C CA . GLY A 1 113 ? 8.885 3.524 16.497 1.00 50.16 113 GLY A CA 1
ATOM 872 C C . GLY A 1 113 ? 8.924 2.024 16.804 1.00 50.16 113 GLY A C 1
ATOM 873 O O . GLY A 1 113 ? 9.889 1.575 17.419 1.00 50.16 113 GLY A O 1
ATOM 874 N N . ALA A 1 114 ? 7.942 1.236 16.348 1.00 58.03 114 ALA A N 1
ATOM 875 C CA . ALA A 1 114 ? 8.142 -0.206 16.233 1.00 58.03 114 ALA A CA 1
ATOM 876 C C . ALA A 1 114 ? 9.250 -0.453 15.199 1.00 58.03 114 ALA A C 1
ATOM 878 O O . ALA A 1 114 ? 9.231 0.161 14.128 1.00 58.03 114 ALA A O 1
ATOM 879 N N . GLU A 1 115 ? 10.229 -1.298 15.532 1.00 51.12 115 GLU A N 1
ATOM 880 C CA . GLU A 1 115 ? 11.298 -1.647 14.598 1.00 51.12 115 GLU A CA 1
ATOM 881 C C . GLU A 1 115 ? 10.644 -2.264 13.353 1.00 51.12 115 GLU A C 1
ATOM 883 O O . GLU A 1 115 ? 9.919 -3.258 13.482 1.00 51.12 115 GLU A O 1
ATOM 888 N N . PRO A 1 116 ? 10.785 -1.636 12.170 1.00 57.16 116 PRO A N 1
ATOM 889 C CA . PRO A 1 116 ? 10.189 -2.180 10.964 1.00 57.16 116 PRO A CA 1
ATOM 890 C C . PRO A 1 116 ? 10.790 -3.565 10.700 1.00 57.16 116 PRO A C 1
ATOM 892 O O . PRO A 1 116 ? 11.938 -3.817 11.088 1.00 57.16 116 PRO A O 1
ATOM 895 N N . PRO A 1 117 ? 10.049 -4.467 10.034 1.00 55.69 117 PRO A N 1
ATOM 896 C CA . PRO A 1 117 ? 10.630 -5.700 9.529 1.00 55.69 117 PRO A CA 1
ATOM 897 C C . PRO A 1 117 ? 11.934 -5.382 8.796 1.00 55.69 117 PRO A C 1
ATOM 899 O O . PRO A 1 117 ? 12.026 -4.396 8.067 1.00 55.69 117 PRO A O 1
ATOM 902 N N . ASN A 1 118 ? 12.969 -6.179 9.041 1.00 54.62 118 ASN A N 1
ATOM 903 C CA . ASN A 1 118 ? 14.262 -5.975 8.410 1.00 54.62 118 ASN A CA 1
ATOM 904 C C . ASN A 1 118 ? 14.105 -6.078 6.882 1.00 54.62 118 ASN A C 1
ATOM 906 O O . ASN A 1 118 ? 13.914 -7.171 6.363 1.00 54.62 118 ASN A O 1
ATOM 910 N N . ASP A 1 119 ? 14.236 -4.957 6.166 1.00 56.00 119 ASP A N 1
ATOM 911 C CA . ASP A 1 119 ? 14.167 -4.885 4.695 1.00 56.00 119 ASP A CA 1
ATOM 912 C C . ASP A 1 119 ? 15.345 -5.597 3.990 1.00 56.00 119 ASP A C 1
ATOM 914 O O . ASP A 1 119 ? 15.509 -5.499 2.768 1.00 56.00 119 ASP A O 1
ATOM 918 N N . ARG A 1 120 ? 16.228 -6.275 4.740 1.00 54.94 120 ARG A N 1
ATOM 919 C CA . ARG A 1 120 ? 17.288 -7.096 4.157 1.00 54.94 120 ARG A CA 1
ATOM 920 C C . ARG A 1 120 ? 16.664 -8.254 3.398 1.00 54.94 120 ARG A C 1
ATOM 922 O O . ARG A 1 120 ? 16.052 -9.144 3.974 1.00 54.94 120 ARG A O 1
ATOM 929 N N . LEU A 1 121 ? 16.902 -8.243 2.095 1.00 60.12 121 LEU A N 1
ATOM 930 C CA . LEU A 1 121 ? 16.656 -9.380 1.228 1.00 60.12 121 LEU A CA 1
ATOM 931 C C . LEU A 1 121 ? 17.473 -10.561 1.770 1.00 60.12 121 LEU A C 1
ATOM 933 O O . LEU A 1 121 ? 18.682 -10.431 1.952 1.00 60.12 121 LEU A O 1
ATOM 937 N N . GLU A 1 122 ? 16.802 -11.677 2.064 1.00 58.53 122 GLU A N 1
ATOM 938 C CA . GLU A 1 122 ? 17.398 -12.867 2.703 1.00 58.53 122 GLU A CA 1
ATOM 939 C C . GLU A 1 122 ? 18.485 -13.540 1.840 1.00 58.53 122 GLU A C 1
ATOM 941 O O . GLU A 1 122 ? 19.248 -14.368 2.330 1.00 58.53 122 GLU A O 1
ATOM 946 N N . ASP A 1 123 ? 18.583 -13.155 0.565 1.00 62.19 123 ASP A N 1
ATOM 947 C CA . ASP A 1 123 ? 19.601 -13.600 -0.381 1.00 62.19 123 ASP A CA 1
ATOM 948 C C . ASP A 1 123 ? 20.735 -12.561 -0.503 1.00 62.19 123 ASP A C 1
ATOM 950 O O . ASP A 1 123 ? 20.558 -11.472 -1.065 1.00 62.19 123 ASP A O 1
ATOM 954 N N . ASP A 1 124 ? 21.926 -12.922 -0.010 1.00 59.16 124 ASP A N 1
ATOM 955 C CA . ASP A 1 124 ? 23.148 -12.100 -0.011 1.00 59.16 124 ASP A CA 1
ATOM 956 C C . ASP A 1 124 ? 23.540 -11.564 -1.404 1.00 59.16 12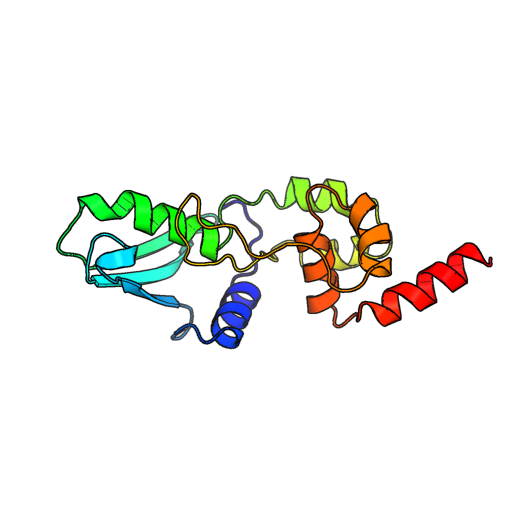4 ASP A C 1
ATOM 958 O O . ASP A 1 124 ? 24.194 -10.520 -1.522 1.00 59.16 124 ASP A O 1
ATOM 962 N N . ARG A 1 125 ? 23.140 -12.239 -2.488 1.00 58.41 125 ARG A N 1
ATOM 963 C CA . ARG A 1 125 ? 23.489 -11.835 -3.859 1.00 58.41 125 ARG A CA 1
ATOM 964 C C . ARG A 1 125 ? 22.450 -10.907 -4.469 1.00 58.41 125 ARG A C 1
ATOM 966 O O . ARG A 1 125 ? 22.834 -9.899 -5.069 1.00 58.41 125 ARG A O 1
ATOM 973 N N . LEU A 1 126 ? 21.158 -11.155 -4.231 1.00 67.25 126 LEU A N 1
ATOM 974 C CA . LEU A 1 126 ? 20.109 -10.175 -4.542 1.00 67.25 126 LEU A CA 1
ATOM 975 C C . LEU A 1 126 ? 20.353 -8.867 -3.774 1.00 67.25 126 LEU A C 1
ATOM 977 O O . LEU A 1 126 ? 20.169 -7.784 -4.329 1.00 67.25 126 LEU A O 1
ATOM 981 N N . SER A 1 127 ? 20.859 -8.967 -2.541 1.00 67.75 127 SER A N 1
ATOM 982 C CA . SER A 1 127 ? 21.287 -7.830 -1.722 1.00 67.75 127 SER A CA 1
ATOM 983 C C . SER A 1 127 ? 22.306 -6.934 -2.446 1.00 67.75 127 SER A C 1
ATOM 985 O O . SER A 1 127 ? 22.150 -5.714 -2.453 1.00 67.75 127 SER A O 1
ATOM 987 N N . THR A 1 128 ? 23.280 -7.512 -3.166 1.00 74.38 128 THR A N 1
ATOM 988 C CA . THR A 1 128 ? 24.299 -6.740 -3.909 1.00 74.38 128 THR A CA 1
ATOM 989 C C . THR A 1 128 ? 23.712 -5.962 -5.089 1.00 74.38 128 THR A C 1
ATOM 991 O O . THR A 1 128 ? 24.002 -4.775 -5.238 1.00 74.38 128 THR A O 1
ATOM 994 N N . ARG A 1 129 ? 22.854 -6.576 -5.918 1.00 76.12 129 ARG A N 1
ATOM 995 C CA . ARG A 1 129 ? 22.177 -5.850 -7.011 1.00 76.12 129 ARG A CA 1
ATOM 996 C C . ARG A 1 129 ? 21.229 -4.785 -6.457 1.00 76.12 129 ARG A C 1
ATOM 998 O O . ARG A 1 129 ? 21.191 -3.663 -6.962 1.00 76.12 129 ARG A O 1
ATOM 1005 N N . ALA A 1 130 ? 20.512 -5.122 -5.386 1.00 82.69 130 ALA A N 1
ATOM 1006 C CA . ALA A 1 130 ? 19.573 -4.224 -4.738 1.00 82.69 130 ALA A CA 1
ATOM 1007 C C . ALA A 1 130 ? 20.252 -2.998 -4.106 1.00 82.69 130 ALA A C 1
ATOM 1009 O O . ALA A 1 130 ? 19.595 -1.974 -3.939 1.00 82.69 130 ALA A O 1
ATOM 1010 N N . GLU A 1 131 ? 21.559 -3.011 -3.817 1.00 82.62 131 GLU A N 1
ATOM 1011 C CA . GLU A 1 131 ? 22.291 -1.781 -3.471 1.00 82.62 131 GLU A CA 1
ATOM 1012 C C . GLU A 1 131 ? 22.179 -0.699 -4.557 1.00 82.62 131 GLU A C 1
ATOM 1014 O O . GLU A 1 131 ? 22.049 0.481 -4.227 1.00 82.62 131 GLU A O 1
ATOM 1019 N N . GLY A 1 132 ? 22.131 -1.088 -5.836 1.00 84.25 132 GLY A N 1
ATOM 1020 C CA . GLY A 1 132 ? 21.906 -0.170 -6.956 1.00 84.25 132 GLY A CA 1
ATOM 1021 C C . GLY A 1 132 ? 20.486 0.400 -7.021 1.00 84.25 132 GLY A C 1
ATOM 1022 O O . GLY A 1 132 ? 20.251 1.373 -7.731 1.00 84.25 132 GLY A O 1
ATOM 1023 N N . TRP A 1 133 ? 19.540 -0.167 -6.270 1.00 91.00 133 TRP A N 1
ATOM 1024 C CA . TRP A 1 133 ? 18.140 0.265 -6.242 1.00 91.00 133 TRP A CA 1
ATOM 1025 C C . TRP A 1 133 ? 17.836 1.248 -5.117 1.00 91.00 133 TRP A C 1
ATOM 1027 O O . TRP A 1 133 ? 16.676 1.594 -4.919 1.00 91.00 133 TRP A O 1
ATOM 1037 N N . ARG A 1 134 ? 18.830 1.686 -4.339 1.00 87.00 134 ARG A N 1
ATOM 1038 C CA . ARG A 1 134 ? 18.610 2.647 -3.249 1.00 87.00 134 ARG A CA 1
ATOM 1039 C C . ARG A 1 134 ? 17.974 3.952 -3.748 1.00 87.00 134 ARG A C 1
ATOM 1041 O O . ARG A 1 134 ? 18.443 4.488 -4.746 1.00 87.00 134 ARG A O 1
ATOM 1048 N N . PRO A 1 135 ? 16.993 4.518 -3.014 1.00 90.88 135 PRO A N 1
ATOM 1049 C CA . PRO A 1 135 ? 16.389 4.011 -1.771 1.00 90.88 135 PRO A CA 1
ATOM 1050 C C . PRO A 1 135 ? 15.247 2.989 -1.982 1.00 90.88 135 PRO A C 1
ATOM 1052 O O . PRO A 1 135 ? 14.728 2.444 -1.016 1.00 90.88 135 PRO A O 1
ATOM 1055 N N . TRP A 1 136 ? 14.875 2.687 -3.222 1.00 94.19 136 TRP A N 1
ATOM 1056 C CA . TRP A 1 136 ? 13.692 1.927 -3.648 1.00 94.19 136 TRP A CA 1
ATOM 1057 C C . TRP A 1 136 ? 13.857 0.397 -3.694 1.00 94.19 136 TRP A C 1
ATOM 1059 O O . TRP A 1 136 ? 13.214 -0.268 -4.509 1.00 94.19 136 TRP A O 1
ATOM 1069 N N . ARG A 1 137 ? 14.688 -0.198 -2.829 1.00 91.12 137 ARG A N 1
ATOM 1070 C CA . ARG A 1 137 ? 14.984 -1.647 -2.885 1.00 91.12 137 ARG A CA 1
ATOM 1071 C C . ARG A 1 137 ? 13.731 -2.521 -2.831 1.00 91.12 137 ARG A C 1
ATOM 1073 O O . ARG A 1 137 ? 13.577 -3.423 -3.650 1.00 91.12 137 ARG A O 1
ATOM 1080 N N . ALA A 1 138 ? 12.823 -2.208 -1.907 1.00 89.31 138 ALA A N 1
ATOM 1081 C CA . ALA A 1 138 ? 11.569 -2.934 -1.738 1.00 89.31 138 ALA A CA 1
ATOM 1082 C C . ALA A 1 138 ? 10.682 -2.864 -2.994 1.00 89.31 138 ALA A C 1
ATOM 1084 O O . ALA A 1 138 ? 10.065 -3.855 -3.371 1.00 89.31 138 ALA A O 1
ATOM 1085 N N . TYR A 1 139 ? 10.682 -1.730 -3.703 1.00 93.69 139 TYR A N 1
ATOM 1086 C CA . TYR A 1 139 ? 9.970 -1.591 -4.974 1.00 93.69 139 TYR A CA 1
ATOM 1087 C C . TYR A 1 139 ? 10.598 -2.441 -6.084 1.00 93.69 139 TYR A C 1
ATOM 1089 O O . TYR A 1 139 ? 9.871 -3.112 -6.813 1.00 93.69 139 TYR A O 1
ATOM 1097 N N . GLY A 1 140 ? 11.930 -2.473 -6.190 1.00 92.50 140 GLY A N 1
ATOM 1098 C CA . GLY A 1 140 ? 12.619 -3.355 -7.137 1.00 92.50 140 GLY A CA 1
ATOM 1099 C C . GLY A 1 140 ? 12.265 -4.828 -6.909 1.00 92.50 140 GLY A C 1
ATOM 1100 O O . GLY A 1 140 ? 11.839 -5.515 -7.839 1.00 92.50 140 GLY A O 1
ATOM 1101 N N . ALA A 1 141 ? 12.335 -5.284 -5.654 1.00 89.75 141 ALA A N 1
ATOM 1102 C CA . ALA A 1 141 ? 11.947 -6.642 -5.272 1.00 8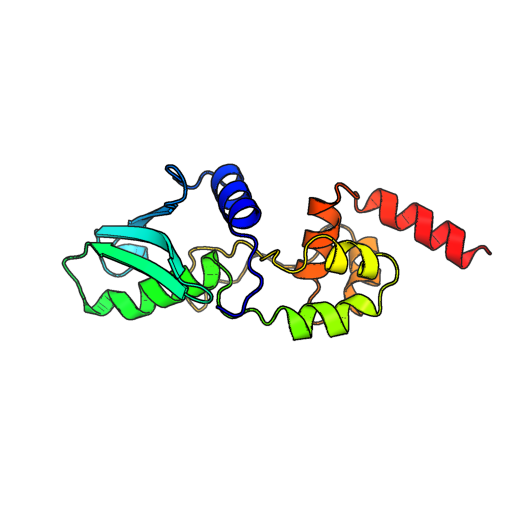9.75 141 ALA A CA 1
ATOM 1103 C C . ALA A 1 141 ? 10.467 -6.938 -5.573 1.00 89.75 141 ALA A C 1
ATOM 1105 O O . ALA A 1 141 ? 10.148 -7.986 -6.132 1.00 89.75 141 ALA A O 1
ATOM 1106 N N . LEU A 1 142 ? 9.565 -5.999 -5.274 1.00 91.69 142 LEU A N 1
ATOM 1107 C CA . LEU A 1 142 ? 8.137 -6.142 -5.553 1.00 91.69 142 LEU A CA 1
ATOM 1108 C C . LEU A 1 142 ? 7.849 -6.297 -7.053 1.00 91.69 142 LEU A C 1
ATOM 1110 O O . LEU A 1 142 ? 7.050 -7.149 -7.437 1.00 91.69 142 LEU A O 1
ATOM 1114 N N . HIS A 1 143 ? 8.507 -5.514 -7.911 1.00 93.06 143 HIS A N 1
ATOM 1115 C CA . HIS A 1 143 ? 8.337 -5.634 -9.361 1.00 93.06 143 HIS A CA 1
ATOM 1116 C C . HIS A 1 143 ? 8.815 -6.987 -9.898 1.00 93.06 143 HIS A C 1
ATOM 1118 O O . HIS A 1 143 ? 8.158 -7.550 -10.774 1.00 93.06 143 HIS A O 1
ATOM 1124 N N . LEU A 1 144 ? 9.910 -7.531 -9.361 1.00 91.25 144 LEU A N 1
ATOM 1125 C CA . LEU A 1 144 ? 10.380 -8.875 -9.709 1.00 91.25 144 LEU A CA 1
ATOM 1126 C C . LEU A 1 144 ? 9.395 -9.953 -9.247 1.00 91.25 144 LEU A C 1
ATOM 1128 O O . LEU A 1 144 ? 9.002 -10.802 -10.046 1.00 91.25 144 LEU A O 1
ATOM 1132 N N . ALA A 1 145 ? 8.932 -9.867 -7.998 1.00 88.50 145 ALA A N 1
ATOM 1133 C CA . ALA A 1 145 ? 7.983 -10.817 -7.427 1.00 88.50 145 ALA A CA 1
ATOM 1134 C C . ALA A 1 145 ? 6.658 -10.846 -8.206 1.00 88.50 145 ALA A C 1
ATOM 1136 O O . ALA A 1 145 ? 6.171 -11.917 -8.562 1.00 88.50 145 ALA A O 1
ATOM 1137 N N . VAL A 1 146 ? 6.098 -9.679 -8.546 1.00 89.62 146 VAL A N 1
ATOM 1138 C CA . VAL A 1 146 ? 4.859 -9.586 -9.341 1.00 89.62 146 VAL A CA 1
ATOM 1139 C C . VAL A 1 146 ? 5.056 -10.087 -10.775 1.00 89.62 146 VAL A C 1
ATOM 1141 O O . VAL A 1 146 ? 4.115 -10.599 -11.380 1.00 89.62 146 VAL A O 1
ATOM 1144 N N . ALA A 1 147 ? 6.268 -9.979 -11.321 1.00 90.19 147 ALA A N 1
ATOM 1145 C CA . ALA A 1 147 ? 6.620 -10.560 -12.613 1.00 90.19 147 ALA A CA 1
ATOM 1146 C C . ALA A 1 147 ? 6.890 -12.076 -12.552 1.00 90.19 147 ALA A C 1
ATOM 1148 O O . ALA A 1 147 ? 7.156 -12.678 -13.592 1.00 90.19 147 ALA A O 1
ATOM 1149 N N . GLY A 1 148 ? 6.832 -12.691 -11.364 1.00 87.62 148 GLY A N 1
ATOM 1150 C CA . GLY A 1 148 ? 7.144 -14.105 -11.161 1.00 87.62 148 GLY A CA 1
ATOM 1151 C C . GLY A 1 148 ? 8.622 -14.438 -11.374 1.00 87.62 148 GLY A C 1
ATOM 1152 O O . GLY A 1 148 ? 8.943 -15.586 -11.658 1.00 87.62 148 GLY A O 1
ATOM 1153 N N . ILE A 1 149 ? 9.510 -13.445 -11.280 1.00 84.88 149 ILE A N 1
ATOM 1154 C CA . ILE A 1 149 ? 10.952 -13.624 -11.451 1.00 84.88 149 ILE A CA 1
ATOM 1155 C C . ILE A 1 149 ? 11.541 -13.929 -10.076 1.00 84.88 149 ILE A C 1
ATOM 1157 O O . ILE A 1 149 ? 11.546 -13.062 -9.196 1.00 84.88 149 ILE A O 1
ATOM 1161 N N . ALA A 1 150 ? 12.026 -15.157 -9.883 1.00 70.88 150 ALA A N 1
ATOM 1162 C CA . ALA A 1 150 ? 12.692 -15.527 -8.644 1.00 70.88 150 ALA A CA 1
ATOM 1163 C C . ALA A 1 150 ? 14.056 -14.834 -8.544 1.00 70.88 150 ALA A C 1
ATOM 1165 O O . ALA A 1 150 ? 14.700 -14.554 -9.556 1.00 70.88 150 ALA A O 1
ATOM 1166 N N . ALA A 1 151 ? 14.536 -14.610 -7.317 1.00 63.72 151 ALA A N 1
ATOM 1167 C CA . ALA A 1 151 ? 15.884 -14.087 -7.082 1.00 63.72 151 ALA A CA 1
ATOM 1168 C C . ALA A 1 151 ? 16.954 -14.910 -7.828 1.00 63.72 151 ALA A C 1
ATOM 1170 O O . ALA A 1 151 ? 17.848 -14.337 -8.443 1.00 63.72 151 ALA A O 1
ATOM 1171 N N . ALA A 1 152 ? 16.780 -16.236 -7.873 1.00 60.56 152 ALA A N 1
ATOM 1172 C CA . ALA A 1 152 ? 17.642 -17.163 -8.604 1.00 60.56 152 ALA A CA 1
ATOM 1173 C C . ALA A 1 152 ? 17.690 -16.902 -10.126 1.00 60.56 152 ALA A C 1
ATOM 1175 O O . ALA A 1 152 ? 18.762 -16.968 -10.721 1.00 60.56 152 ALA A O 1
ATOM 1176 N N . ASP A 1 153 ? 16.572 -16.527 -10.756 1.00 64.00 153 ASP A N 1
ATOM 1177 C CA . ASP A 1 153 ? 16.510 -16.272 -12.206 1.00 64.00 153 ASP A CA 1
ATOM 1178 C C . ASP A 1 153 ? 17.173 -14.941 -12.596 1.00 64.00 153 ASP A C 1
ATOM 1180 O O . ASP A 1 153 ? 17.619 -14.748 -13.732 1.00 64.00 153 ASP A O 1
ATOM 1184 N N . VAL A 1 154 ? 17.236 -13.995 -11.652 1.00 64.31 154 VAL A N 1
ATOM 1185 C CA . VAL A 1 154 ? 17.991 -12.744 -11.819 1.00 64.31 154 VAL A CA 1
ATOM 1186 C C . VAL A 1 154 ? 19.490 -13.042 -11.896 1.00 64.31 154 VAL A C 1
ATOM 1188 O O . VAL A 1 154 ? 20.195 -12.405 -12.677 1.00 64.31 154 VAL A O 1
ATOM 1191 N N . MET A 1 155 ? 19.959 -14.043 -11.145 1.00 60.62 155 MET A N 1
ATOM 1192 C CA . MET A 1 155 ? 21.375 -14.412 -11.058 1.00 60.62 155 MET A CA 1
ATOM 1193 C C . MET A 1 155 ? 21.914 -14.969 -12.379 1.00 60.62 155 MET A C 1
ATOM 1195 O O . MET A 1 155 ? 22.939 -14.495 -12.864 1.00 60.62 155 MET A O 1
ATOM 1199 N N . GLU A 1 156 ? 21.205 -15.913 -13.010 1.00 58.75 156 GLU A N 1
ATOM 1200 C CA . GLU A 1 156 ? 21.660 -16.532 -14.268 1.00 58.75 156 GLU A CA 1
ATOM 1201 C C . GLU A 1 156 ? 21.817 -15.510 -15.407 1.00 58.75 156 GLU A C 1
ATOM 1203 O O . GLU A 1 156 ? 22.701 -15.629 -16.258 1.00 58.75 156 GLU A O 1
ATOM 1208 N N . ARG A 1 157 ? 20.978 -14.466 -15.416 1.00 59.09 157 ARG A N 1
ATOM 1209 C CA . ARG A 1 157 ? 21.003 -13.415 -16.443 1.00 59.09 157 ARG A CA 1
ATOM 1210 C C . ARG A 1 157 ? 22.164 -12.440 -16.278 1.00 59.09 157 ARG A C 1
ATOM 1212 O O . ARG A 1 157 ? 22.667 -11.940 -17.284 1.00 59.09 157 ARG A O 1
ATOM 1219 N N . ASP A 1 158 ? 22.575 -12.161 -15.045 1.00 58.28 158 ASP A N 1
ATOM 1220 C CA . ASP A 1 158 ? 23.703 -11.271 -14.768 1.00 58.28 158 ASP A CA 1
ATOM 1221 C C . ASP A 1 158 ? 25.043 -11.951 -15.058 1.00 58.28 158 ASP A C 1
ATOM 1223 O O . ASP A 1 158 ? 25.909 -11.341 -15.688 1.00 58.28 158 ASP A O 1
ATOM 1227 N N . ASP A 1 159 ? 25.190 -13.226 -14.694 1.00 56.38 159 ASP A N 1
ATOM 1228 C CA . ASP A 1 159 ? 26.395 -14.004 -14.999 1.00 56.38 159 ASP A CA 1
ATOM 1229 C C . ASP A 1 159 ? 26.585 -14.161 -16.515 1.00 56.38 159 ASP A C 1
ATOM 1231 O O . ASP A 1 159 ? 27.677 -13.930 -17.036 1.00 56.38 159 ASP A O 1
ATOM 1235 N N . ALA A 1 160 ? 25.504 -14.448 -17.250 1.00 57.03 160 ALA A N 1
ATOM 1236 C CA . ALA A 1 160 ? 25.534 -14.515 -18.710 1.00 57.03 160 ALA A CA 1
ATOM 1237 C C . ALA A 1 160 ? 25.890 -13.170 -19.369 1.00 57.03 160 ALA A C 1
ATOM 1239 O O . ALA A 1 160 ? 26.500 -13.154 -20.437 1.00 57.03 160 ALA A O 1
ATOM 1240 N N . LYS A 1 161 ? 25.524 -12.040 -18.748 1.00 58.0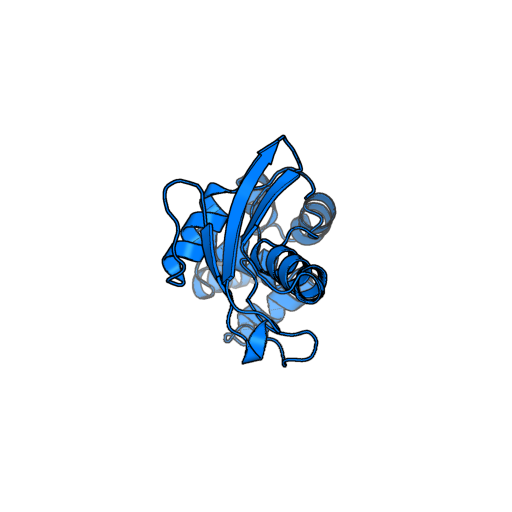6 161 LYS A N 1
ATOM 1241 C CA . LYS A 1 161 ? 25.829 -10.696 -19.259 1.00 58.06 161 LYS A CA 1
ATOM 1242 C C . LYS A 1 161 ? 27.253 -10.242 -18.927 1.00 58.06 161 LYS A C 1
ATOM 1244 O O . LYS A 1 161 ? 27.835 -9.518 -19.721 1.00 58.06 161 LYS A O 1
ATOM 1249 N N . ASN A 1 162 ? 27.803 -10.641 -17.781 1.00 56.12 162 ASN A N 1
ATOM 1250 C CA . ASN A 1 162 ? 29.180 -10.314 -17.392 1.00 56.12 162 ASN A CA 1
ATOM 1251 C C . ASN A 1 162 ? 30.224 -11.216 -18.075 1.00 56.12 162 ASN A C 1
ATOM 1253 O O . ASN A 1 162 ? 31.395 -10.848 -18.143 1.00 56.12 162 ASN A O 1
ATOM 1257 N N . ALA A 1 163 ? 29.814 -12.393 -18.554 1.00 49.47 163 ALA A N 1
ATOM 1258 C CA . ALA A 1 163 ? 30.666 -13.328 -19.289 1.00 49.47 163 ALA A CA 1
ATOM 1259 C C . ALA A 1 163 ? 30.746 -13.057 -20.809 1.00 49.47 163 ALA A C 1
ATOM 1261 O O . ALA A 1 163 ? 31.497 -13.751 -21.498 1.00 49.47 163 ALA A O 1
ATOM 1262 N N . ALA A 1 164 ? 29.978 -12.090 -21.326 1.00 47.47 164 ALA A N 1
ATOM 1263 C CA . ALA A 1 164 ? 29.897 -11.705 -22.739 1.00 47.47 164 ALA A CA 1
ATOM 1264 C C . ALA A 1 164 ? 30.522 -10.324 -22.987 1.00 47.47 164 ALA A C 1
ATOM 1266 O O . ALA A 1 164 ? 31.126 -10.151 -24.070 1.00 47.47 164 ALA A O 1
#